Protein AF-A0A6A7LCY1-F1 (afdb_monomer)

pLDDT: mean 76.16, std 20.15, range [34.28, 95.56]

Nearest PDB structures (foldseek):
  6khi-assembly1_S  TM=7.706E-01  e=3.157E+00  Thermosynechococcus vestitus BP-1
  6khj-assembly1_S  TM=7.558E-01  e=5.282E+00  Thermosynechococcus vestitus BP-1
  3vne-assembly1_A  TM=3.887E-01  e=4.645E+00  Sudan ebolavirus

Structure (mmCIF, N/CA/C/O backbone):
data_AF-A0A6A7LCY1-F1
#
_entry.id   AF-A0A6A7LCY1-F1
#
loop_
_atom_site.group_PDB
_atom_site.id
_atom_site.type_symbol
_atom_site.label_atom_id
_atom_site.label_alt_id
_atom_site.label_comp_id
_atom_site.label_asym_id
_atom_site.label_entity_id
_atom_site.label_seq_id
_atom_site.pdbx_PDB_ins_code
_atom_site.Cartn_x
_atom_site.Cartn_y
_atom_site.Cartn_z
_atom_site.occupancy
_atom_site.B_iso_or_equiv
_atom_site.auth_seq_id
_atom_site.auth_comp_id
_atom_site.auth_asym_id
_atom_site.auth_atom_id
_atom_site.pdbx_PDB_model_num
ATOM 1 N N . MET A 1 1 ? 13.517 -21.985 -54.894 1.00 45.09 1 MET A N 1
ATOM 2 C CA . MET A 1 1 ? 14.449 -22.161 -53.765 1.00 45.09 1 MET A CA 1
ATOM 3 C C . MET A 1 1 ? 15.588 -21.170 -53.952 1.00 45.09 1 MET A C 1
ATOM 5 O O . MET A 1 1 ? 16.543 -21.513 -54.624 1.00 45.09 1 MET A O 1
ATOM 9 N N . THR A 1 2 ? 15.432 -19.948 -53.432 1.00 34.28 2 THR A N 1
ATOM 10 C CA . THR A 1 2 ? 16.512 -18.985 -53.131 1.00 34.28 2 THR A CA 1
ATOM 11 C C . THR A 1 2 ? 15.896 -17.811 -52.366 1.00 34.28 2 THR A C 1
ATOM 13 O O . THR A 1 2 ? 14.876 -17.272 -52.787 1.00 34.28 2 THR A O 1
ATOM 16 N N . TYR A 1 3 ? 16.487 -17.486 -51.219 1.00 44.94 3 TYR A N 1
ATOM 17 C CA . TYR A 1 3 ? 16.178 -16.335 -50.368 1.00 44.94 3 TYR A CA 1
ATOM 18 C C . TYR A 1 3 ? 17.014 -15.128 -50.813 1.00 44.94 3 TYR A C 1
ATOM 20 O O . TYR A 1 3 ? 18.148 -15.340 -51.236 1.00 44.94 3 TYR A O 1
ATOM 28 N N . SER A 1 4 ? 16.492 -13.906 -50.647 1.00 41.44 4 SER A N 1
ATO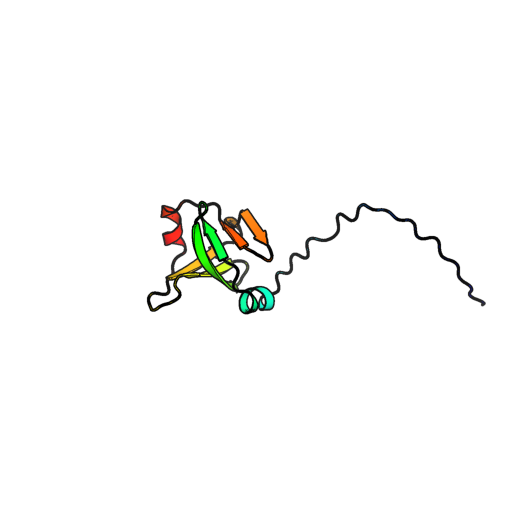M 29 C CA . SER A 1 4 ? 17.284 -12.719 -50.284 1.00 41.44 4 SER A CA 1
ATOM 30 C C . SER A 1 4 ? 16.396 -11.565 -49.803 1.00 41.44 4 SER A C 1
ATOM 32 O O . SER A 1 4 ? 15.302 -11.354 -50.320 1.00 41.44 4 SER A O 1
ATOM 34 N N . ASN A 1 5 ? 16.913 -10.891 -48.776 1.00 48.12 5 ASN A N 1
ATOM 35 C CA . ASN A 1 5 ? 16.346 -9.825 -47.950 1.00 48.12 5 ASN A CA 1
ATOM 36 C C . ASN A 1 5 ? 16.151 -8.504 -48.711 1.00 48.12 5 ASN A C 1
ATOM 38 O O . ASN A 1 5 ? 16.868 -8.262 -49.673 1.00 48.12 5 ASN A O 1
ATOM 42 N N . ASP A 1 6 ? 15.257 -7.636 -48.229 1.00 42.06 6 ASP A N 1
ATOM 43 C CA . ASP A 1 6 ? 15.670 -6.350 -47.647 1.00 42.06 6 ASP A CA 1
ATOM 44 C C . ASP A 1 6 ? 14.508 -5.665 -46.906 1.00 42.06 6 ASP A C 1
ATOM 46 O O . ASP A 1 6 ? 13.335 -5.765 -47.262 1.00 42.06 6 ASP A O 1
ATOM 50 N N . THR A 1 7 ? 14.887 -5.063 -45.785 1.00 49.59 7 THR A N 1
ATOM 51 C CA . THR A 1 7 ? 14.111 -4.349 -44.769 1.00 49.59 7 THR A CA 1
ATOM 52 C C . THR A 1 7 ? 13.430 -3.088 -45.283 1.00 49.59 7 THR A C 1
ATOM 54 O O . THR A 1 7 ? 14.088 -2.292 -45.937 1.00 49.59 7 THR A O 1
ATOM 57 N N . ASP A 1 8 ? 12.218 -2.816 -44.792 1.00 43.53 8 ASP A N 1
ATOM 58 C CA . ASP A 1 8 ? 11.818 -1.455 -44.427 1.00 43.53 8 ASP A CA 1
ATOM 59 C C . ASP A 1 8 ? 11.061 -1.481 -43.094 1.00 43.53 8 ASP A C 1
ATOM 61 O O . ASP A 1 8 ? 10.010 -2.104 -42.931 1.00 43.53 8 ASP A O 1
ATOM 65 N N . ILE A 1 9 ? 11.682 -0.835 -42.110 1.00 46.72 9 ILE A N 1
ATOM 66 C CA . ILE A 1 9 ? 11.179 -0.612 -40.759 1.00 46.72 9 ILE A CA 1
ATOM 67 C C . ILE A 1 9 ? 10.026 0.386 -40.877 1.00 46.72 9 ILE A C 1
ATOM 69 O O . ILE A 1 9 ? 10.248 1.570 -41.116 1.00 46.72 9 ILE A O 1
ATOM 73 N N . ILE A 1 10 ? 8.789 -0.081 -40.706 1.00 47.22 10 ILE A N 1
ATOM 74 C CA . ILE A 1 10 ? 7.656 0.814 -40.469 1.00 47.22 10 ILE A CA 1
ATOM 75 C C . ILE A 1 10 ? 7.621 1.084 -38.968 1.00 47.22 10 ILE A C 1
ATOM 77 O O . ILE A 1 10 ? 7.109 0.284 -38.184 1.00 47.22 10 ILE A O 1
ATOM 81 N N . THR A 1 11 ? 8.209 2.216 -38.586 1.00 47.00 11 THR A N 1
ATOM 82 C CA . THR A 1 11 ? 8.065 2.839 -37.273 1.00 47.00 11 THR A CA 1
ATOM 83 C C . THR A 1 11 ? 6.597 3.190 -37.064 1.00 47.00 11 THR A C 1
ATOM 85 O O . THR A 1 11 ? 6.121 4.231 -37.510 1.00 47.00 11 THR A O 1
ATOM 88 N N . ASN A 1 12 ? 5.864 2.303 -36.402 1.00 42.38 12 ASN A N 1
ATOM 89 C CA . ASN A 1 12 ? 4.591 2.646 -35.794 1.00 42.38 12 ASN A CA 1
ATOM 90 C C . ASN A 1 12 ? 4.854 2.872 -34.307 1.00 42.38 12 ASN A C 1
ATOM 92 O O . ASN A 1 12 ? 4.678 1.971 -33.491 1.00 42.38 12 ASN A O 1
ATOM 96 N N . ASP A 1 13 ? 5.290 4.090 -33.980 1.00 49.78 13 ASP A N 1
ATOM 97 C CA . ASP A 1 13 ? 5.330 4.621 -32.616 1.00 49.78 13 ASP A CA 1
ATOM 98 C C . ASP A 1 13 ? 3.899 4.762 -32.082 1.00 49.78 13 ASP A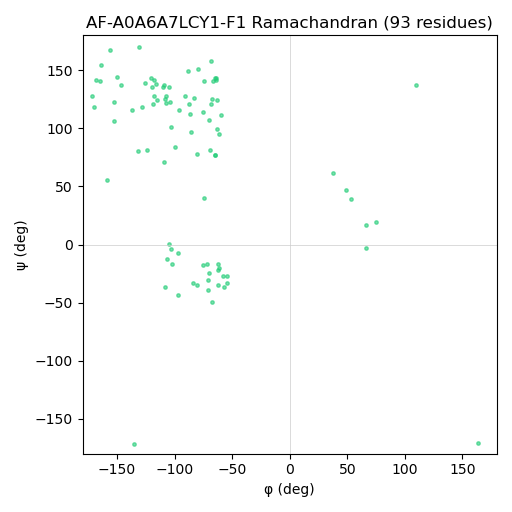 C 1
ATOM 100 O O . ASP A 1 13 ? 3.289 5.831 -32.059 1.00 49.78 13 ASP A O 1
ATOM 104 N N . SER A 1 14 ? 3.321 3.632 -31.699 1.00 54.81 14 SER A N 1
ATOM 105 C CA . SER A 1 14 ? 2.134 3.526 -30.856 1.00 54.81 14 SER A CA 1
ATOM 106 C C . SER A 1 14 ? 2.110 2.142 -30.221 1.00 54.81 14 SER A C 1
ATOM 108 O O . SER A 1 14 ? 1.140 1.394 -30.325 1.00 54.81 14 SER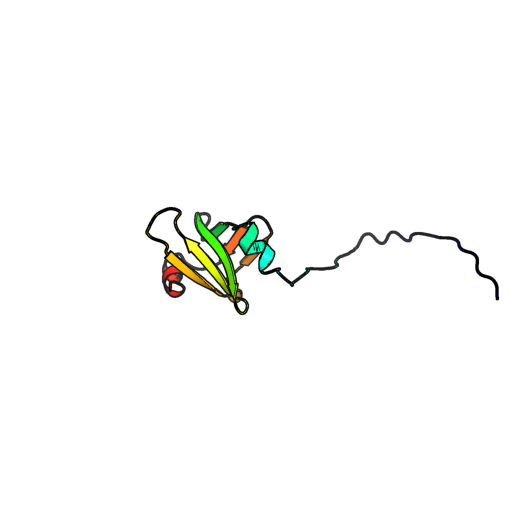 A O 1
ATOM 110 N N . GLU A 1 15 ? 3.196 1.794 -29.533 1.00 43.50 15 GLU A N 1
ATOM 111 C CA . GLU A 1 15 ? 3.201 0.661 -28.615 1.00 43.50 15 GLU A CA 1
ATOM 112 C C . GLU A 1 15 ? 2.570 1.081 -27.284 1.00 43.50 15 GLU A C 1
ATOM 114 O O . GLU A 1 15 ? 3.216 1.290 -26.261 1.00 43.50 15 GLU A O 1
ATOM 119 N N . ALA A 1 16 ? 1.240 1.146 -27.289 1.00 55.75 16 ALA A N 1
ATOM 120 C CA . ALA A 1 16 ? 0.492 0.701 -26.126 1.00 55.75 16 ALA A CA 1
ATOM 121 C C . ALA A 1 16 ? 0.634 -0.832 -26.052 1.00 55.75 16 ALA A C 1
ATOM 123 O O . ALA A 1 16 ? -0.214 -1.560 -26.561 1.00 55.75 16 ALA A O 1
ATOM 124 N N . GLN A 1 17 ? 1.748 -1.322 -25.505 1.00 40.97 17 GLN A N 1
ATOM 125 C CA . GLN A 1 17 ? 2.051 -2.746 -25.304 1.00 40.97 17 GLN A CA 1
ATOM 126 C C . GLN A 1 17 ? 3.303 -2.833 -24.417 1.00 40.97 17 GLN A C 1
ATOM 128 O O . GLN A 1 17 ? 4.347 -2.326 -24.777 1.00 40.97 17 GLN A O 1
ATOM 133 N N . ALA A 1 18 ? 3.323 -3.405 -23.223 1.00 42.62 18 ALA A N 1
ATOM 134 C CA . ALA A 1 18 ? 2.367 -4.214 -22.505 1.00 42.62 18 ALA A CA 1
ATOM 135 C C . ALA A 1 18 ? 2.525 -3.876 -21.020 1.00 42.62 18 ALA A C 1
ATOM 137 O O . ALA A 1 18 ? 3.645 -3.799 -20.512 1.00 42.62 18 ALA A O 1
ATOM 138 N N . ILE A 1 19 ? 1.414 -3.724 -20.301 1.00 47.34 19 ILE A N 1
ATOM 139 C CA . ILE A 1 19 ? 1.458 -3.851 -18.849 1.00 47.34 19 ILE A CA 1
ATOM 140 C C . ILE A 1 19 ? 1.878 -5.302 -18.597 1.00 47.34 19 ILE A C 1
ATOM 142 O O . ILE A 1 19 ? 1.070 -6.221 -18.741 1.00 47.34 19 ILE A O 1
ATOM 146 N N . LYS A 1 20 ? 3.163 -5.526 -18.308 1.00 43.06 20 LYS A N 1
ATOM 147 C CA . LYS A 1 20 ? 3.674 -6.795 -17.787 1.00 43.06 20 LYS A CA 1
ATOM 148 C C . LYS A 1 20 ? 3.051 -6.994 -16.401 1.00 43.06 20 LYS A C 1
ATOM 150 O O . LYS A 1 20 ? 3.684 -6.762 -15.384 1.00 43.06 20 LYS A O 1
ATOM 155 N N . ASN A 1 21 ? 1.784 -7.403 -16.370 1.00 47.12 21 ASN A N 1
ATOM 156 C CA . ASN A 1 21 ? 0.998 -7.732 -15.176 1.00 47.12 21 ASN A CA 1
ATOM 157 C C . ASN A 1 21 ? 1.420 -9.083 -14.573 1.00 47.12 21 ASN A C 1
ATOM 159 O O . ASN A 1 21 ? 0.591 -9.884 -14.154 1.00 47.12 21 ASN A O 1
ATOM 163 N N . SER A 1 22 ? 2.718 -9.352 -14.550 1.00 48.09 22 SER A N 1
ATOM 164 C CA . SER A 1 22 ? 3.298 -10.418 -13.752 1.00 48.09 22 SER A CA 1
ATOM 165 C C . SER A 1 22 ? 4.335 -9.738 -12.883 1.00 48.09 22 SER A C 1
ATOM 167 O O . SER A 1 22 ? 5.506 -9.665 -13.248 1.00 48.09 22 SER A O 1
ATOM 169 N N . PHE A 1 23 ? 3.860 -9.149 -11.787 1.00 57.28 23 PHE A N 1
ATOM 170 C CA . PHE A 1 23 ? 4.730 -8.662 -10.733 1.00 57.28 23 PHE A CA 1
ATOM 171 C C . PHE A 1 23 ? 5.511 -9.865 -10.213 1.00 57.28 23 PHE A C 1
ATOM 173 O O . PHE A 1 23 ? 4.940 -10.819 -9.687 1.00 57.28 23 PHE A O 1
ATOM 180 N N . ASP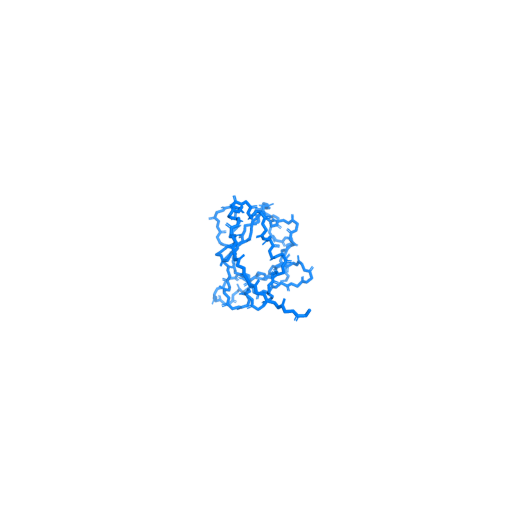 A 1 24 ? 6.809 -9.860 -10.481 1.00 60.09 24 ASP A N 1
ATOM 181 C CA . ASP A 1 24 ? 7.699 -10.913 -10.035 1.00 60.09 24 ASP A CA 1
ATOM 182 C C . ASP A 1 24 ? 7.798 -10.815 -8.508 1.00 60.09 24 ASP A C 1
ATOM 184 O O . ASP A 1 24 ? 8.175 -9.770 -7.975 1.00 60.09 24 ASP A O 1
ATOM 188 N N . SER A 1 25 ? 7.424 -11.870 -7.782 1.00 56.06 25 SER A N 1
ATOM 189 C CA . SER A 1 25 ? 7.552 -11.904 -6.316 1.00 56.06 25 SER A CA 1
ATOM 190 C C . SER A 1 25 ? 8.997 -11.610 -5.878 1.00 56.06 25 SER A C 1
ATOM 192 O O . SER A 1 25 ? 9.234 -11.060 -4.795 1.00 56.06 25 SER A O 1
ATOM 194 N N . ASP A 1 26 ? 9.960 -11.923 -6.746 1.00 59.47 26 ASP A N 1
ATOM 195 C CA . ASP A 1 26 ? 11.383 -11.673 -6.538 1.00 59.47 26 ASP A CA 1
ATOM 196 C C . ASP A 1 26 ? 11.728 -10.170 -6.609 1.00 59.47 26 ASP A C 1
ATOM 198 O O . ASP A 1 26 ? 12.684 -9.702 -5.980 1.00 59.47 26 ASP A O 1
ATOM 202 N N . TYR A 1 27 ? 10.915 -9.372 -7.312 1.00 66.06 27 TYR A N 1
ATOM 203 C CA . TYR A 1 27 ? 11.087 -7.924 -7.422 1.00 66.06 27 TYR A CA 1
ATOM 204 C C . TYR A 1 27 ? 10.842 -7.224 -6.081 1.00 66.06 27 TYR A C 1
ATOM 206 O O . TYR A 1 27 ? 11.677 -6.438 -5.624 1.00 66.06 27 TYR A O 1
ATOM 214 N N . TYR A 1 28 ? 9.724 -7.533 -5.421 1.00 61.38 28 TYR A N 1
ATOM 215 C CA . TYR A 1 28 ? 9.345 -6.886 -4.163 1.00 61.38 28 TYR A CA 1
ATOM 216 C C . TYR A 1 28 ? 10.229 -7.295 -2.989 1.00 61.38 28 TYR A C 1
ATOM 218 O O . TYR A 1 28 ? 10.617 -6.444 -2.188 1.00 61.38 28 TYR A O 1
ATOM 226 N N . THR A 1 29 ? 10.603 -8.573 -2.926 1.00 60.41 29 THR A N 1
ATOM 227 C CA . THR A 1 29 ? 11.525 -9.083 -1.902 1.00 60.41 29 THR A CA 1
ATOM 228 C C . THR A 1 29 ? 12.904 -8.422 -1.998 1.00 60.41 29 THR A C 1
ATOM 230 O O . THR A 1 29 ? 13.510 -8.131 -0.965 1.00 60.41 29 THR A O 1
ATOM 233 N N . SER A 1 30 ? 13.369 -8.111 -3.214 1.00 62.62 30 SER A N 1
ATOM 234 C CA . SER A 1 30 ? 14.673 -7.475 -3.454 1.00 62.62 30 SER A CA 1
ATOM 235 C C . SER A 1 30 ? 14.674 -5.954 -3.245 1.00 62.62 30 SER A C 1
ATOM 237 O O . SER A 1 30 ? 15.677 -5.411 -2.784 1.00 62.62 30 SER A O 1
ATOM 239 N N . HIS A 1 31 ? 13.577 -5.253 -3.563 1.00 69.94 31 HIS A N 1
ATOM 240 C CA . HIS A 1 31 ? 13.560 -3.780 -3.604 1.00 69.94 31 HIS A CA 1
ATOM 241 C C . HIS A 1 31 ? 12.819 -3.114 -2.440 1.00 69.94 31 HIS A C 1
ATOM 243 O O . HIS A 1 31 ? 12.977 -1.908 -2.259 1.00 69.94 31 HIS A O 1
ATOM 249 N N . ARG A 1 32 ? 12.043 -3.871 -1.643 1.00 81.19 32 ARG A N 1
ATOM 250 C CA . ARG A 1 32 ? 11.279 -3.382 -0.477 1.00 81.19 32 ARG A CA 1
ATOM 251 C C . ARG A 1 32 ? 10.671 -1.992 -0.701 1.00 81.19 32 ARG A C 1
ATOM 253 O O . ARG A 1 32 ? 11.011 -1.036 0.000 1.00 81.19 32 ARG A O 1
ATOM 260 N N . ILE A 1 33 ? 9.794 -1.875 -1.697 1.00 90.25 33 ILE A N 1
ATOM 261 C CA . ILE A 1 33 ? 9.222 -0.577 -2.067 1.00 90.25 33 ILE A CA 1
ATOM 262 C C . ILE A 1 33 ? 8.319 -0.030 -0.944 1.00 90.25 33 ILE A C 1
ATOM 264 O O . ILE A 1 33 ? 7.581 -0.807 -0.328 1.00 90.25 33 ILE A O 1
ATOM 268 N N . PRO A 1 34 ? 8.344 1.279 -0.655 1.00 93.88 34 PRO A N 1
ATOM 269 C CA . PRO A 1 34 ? 7.463 1.899 0.327 1.00 93.88 34 PRO A CA 1
ATOM 270 C C . PRO A 1 34 ? 5.989 1.828 -0.086 1.00 93.88 34 PRO A C 1
ATOM 272 O O . PRO A 1 34 ? 5.629 1.995 -1.254 1.00 93.88 34 PRO A O 1
ATOM 275 N N . VAL A 1 35 ? 5.127 1.635 0.909 1.00 94.12 35 VAL A N 1
ATOM 276 C CA . VAL A 1 35 ? 3.670 1.715 0.788 1.00 94.12 35 VAL A CA 1
ATOM 277 C C . VAL A 1 35 ? 3.203 3.029 1.393 1.00 94.12 35 VAL A C 1
ATOM 279 O O . VAL A 1 35 ? 3.458 3.315 2.564 1.00 94.12 35 VAL A O 1
ATOM 282 N N . ILE A 1 36 ? 2.518 3.830 0.583 1.00 95.56 36 ILE A N 1
ATOM 283 C CA . ILE A 1 36 ? 2.079 5.183 0.890 1.00 95.56 36 ILE A CA 1
ATOM 284 C C . ILE A 1 36 ? 0.570 5.197 1.119 1.00 95.56 36 ILE A C 1
ATOM 286 O O . ILE A 1 36 ? -0.221 4.867 0.234 1.00 95.56 36 ILE A O 1
ATOM 290 N N . LEU A 1 37 ? 0.176 5.655 2.301 1.00 94.88 37 LEU A N 1
ATOM 291 C CA . LEU A 1 37 ? -1.200 5.924 2.693 1.00 94.88 37 LEU A CA 1
ATOM 292 C C . LEU A 1 37 ? -1.323 7.408 3.030 1.00 94.88 37 LEU A C 1
ATOM 294 O O . LEU A 1 37 ? -0.627 7.894 3.919 1.00 94.88 37 LEU A O 1
ATOM 298 N N . GLN A 1 38 ? -2.199 8.140 2.336 1.00 92.25 38 GLN A N 1
ATOM 299 C CA . GLN A 1 38 ? -2.442 9.569 2.604 1.00 92.25 38 GLN A CA 1
ATOM 300 C C . GLN A 1 38 ? -1.139 10.395 2.710 1.00 92.25 38 GLN A C 1
ATOM 302 O O . GLN A 1 38 ? -0.941 11.170 3.648 1.00 92.25 38 GLN A O 1
ATOM 307 N N . SER A 1 39 ? -0.223 10.188 1.758 1.00 91.44 39 SER A N 1
ATOM 308 C CA . SER A 1 39 ? 1.101 10.834 1.696 1.00 91.44 39 SER A CA 1
ATOM 309 C C . SER A 1 39 ? 2.077 10.466 2.825 1.00 91.44 39 SER A C 1
ATOM 311 O O . SER A 1 39 ? 3.071 11.165 3.021 1.00 91.44 39 SER A O 1
ATOM 313 N N . ARG A 1 40 ? 1.828 9.382 3.570 1.00 91.88 40 ARG A N 1
ATOM 314 C CA . ARG A 1 40 ? 2.738 8.855 4.597 1.00 91.88 40 ARG A CA 1
ATOM 315 C C . ARG A 1 40 ? 3.157 7.431 4.265 1.00 91.88 40 ARG A C 1
ATOM 317 O O . ARG A 1 40 ? 2.315 6.614 3.909 1.00 91.88 40 ARG A O 1
ATOM 324 N N . GLU A 1 41 ? 4.445 7.136 4.411 1.00 93.50 41 GLU A N 1
ATOM 325 C CA . GLU A 1 41 ? 4.928 5.756 4.383 1.00 93.50 41 GLU A CA 1
ATOM 326 C C . GLU A 1 41 ? 4.407 5.021 5.620 1.00 93.50 41 GLU A C 1
ATOM 328 O O . GLU A 1 41 ? 4.590 5.485 6.748 1.00 93.50 41 GLU A O 1
ATOM 333 N N . ILE A 1 42 ? 3.738 3.892 5.396 1.00 92.50 42 ILE A N 1
ATOM 334 C CA . ILE A 1 42 ? 3.249 3.020 6.470 1.00 92.50 42 ILE A CA 1
ATOM 335 C C . ILE A 1 42 ? 4.125 1.789 6.658 1.00 92.50 42 ILE A C 1
ATOM 337 O O . ILE A 1 42 ? 4.036 1.153 7.694 1.00 92.50 42 ILE A O 1
ATOM 341 N N . GLY A 1 43 ? 4.968 1.458 5.684 1.00 92.50 43 GLY A N 1
ATOM 342 C CA . GLY A 1 43 ? 5.830 0.286 5.692 1.00 92.50 43 GLY A CA 1
ATOM 343 C C . GLY A 1 43 ? 6.354 -0.001 4.293 1.00 92.50 43 GLY A C 1
ATOM 344 O O . GLY A 1 43 ? 6.149 0.790 3.371 1.00 92.50 43 GLY A O 1
ATOM 345 N N . LYS A 1 44 ? 7.006 -1.149 4.128 1.00 92.50 44 LYS A N 1
ATOM 346 C CA . LYS A 1 44 ? 7.561 -1.588 2.843 1.00 92.50 44 LYS A CA 1
ATOM 347 C C . LYS A 1 44 ? 6.945 -2.914 2.426 1.00 92.50 44 LYS A C 1
ATOM 349 O O . LYS A 1 44 ? 6.696 -3.773 3.273 1.00 92.50 44 LYS A O 1
ATOM 354 N N . VAL A 1 45 ? 6.713 -3.086 1.127 1.00 90.75 45 VAL A N 1
ATOM 355 C CA . VAL A 1 45 ? 6.266 -4.366 0.571 1.00 90.75 45 VAL A CA 1
ATOM 356 C C . VAL A 1 45 ? 7.362 -5.396 0.812 1.00 90.75 45 VAL A C 1
ATOM 358 O O . VAL A 1 45 ? 8.513 -5.198 0.431 1.00 90.75 45 VAL A O 1
ATOM 361 N N . PHE A 1 46 ? 6.998 -6.486 1.470 1.00 87.25 46 PHE A N 1
ATOM 362 C CA . PHE A 1 46 ? 7.870 -7.616 1.742 1.00 87.25 46 PHE A CA 1
ATOM 363 C C . PHE A 1 46 ? 7.669 -8.732 0.717 1.00 87.25 46 PHE A C 1
ATOM 365 O O . PHE A 1 46 ? 8.644 -9.296 0.229 1.00 87.25 46 PHE A O 1
ATOM 372 N N . ALA A 1 47 ? 6.415 -9.033 0.375 1.00 87.25 47 ALA A N 1
ATOM 373 C CA . ALA A 1 47 ? 6.054 -10.087 -0.565 1.00 87.25 47 ALA A CA 1
ATOM 374 C C . ALA A 1 47 ? 4.681 -9.823 -1.194 1.00 87.25 47 ALA A C 1
ATOM 376 O O . ALA A 1 47 ? 3.904 -9.009 -0.694 1.00 87.25 47 ALA A O 1
ATOM 377 N N . GLU A 1 48 ? 4.357 -10.565 -2.251 1.00 86.62 48 GLU A N 1
ATOM 378 C CA . GLU A 1 48 ? 2.999 -10.665 -2.780 1.00 86.62 48 GLU A CA 1
ATOM 379 C C . GLU A 1 48 ? 2.494 -12.105 -2.627 1.00 86.62 48 GLU A C 1
ATOM 381 O O . GLU A 1 48 ? 3.123 -13.054 -3.090 1.00 86.62 48 GLU A O 1
ATOM 386 N N . ILE A 1 49 ? 1.352 -12.286 -1.959 1.00 86.12 49 ILE A N 1
ATOM 387 C CA . ILE A 1 49 ? 0.765 -13.604 -1.701 1.00 86.12 49 ILE A CA 1
ATOM 388 C C . ILE A 1 49 ? -0.688 -13.603 -2.155 1.00 86.12 49 ILE A C 1
ATOM 390 O O . ILE A 1 49 ? -1.529 -12.884 -1.613 1.00 86.12 49 ILE A O 1
ATOM 394 N N . LYS A 1 50 ? -1.001 -14.464 -3.132 1.00 88.38 50 LYS A N 1
ATOM 395 C CA . LYS A 1 50 ? -2.360 -14.634 -3.679 1.00 88.38 50 LYS A CA 1
ATOM 396 C C . LYS A 1 50 ? -2.988 -13.302 -4.132 1.00 88.38 50 LYS A C 1
ATOM 398 O O . LYS A 1 50 ? -4.172 -13.075 -3.901 1.00 88.38 50 LYS A O 1
ATOM 403 N N . GLY A 1 51 ? -2.192 -12.421 -4.740 1.00 86.00 51 GLY A N 1
ATOM 404 C CA . GLY A 1 51 ? -2.648 -11.101 -5.183 1.00 86.00 51 GLY A CA 1
ATOM 405 C C . GLY A 1 51 ? -2.847 -10.086 -4.052 1.00 86.00 51 GLY A C 1
ATOM 406 O O . GLY A 1 51 ? -3.573 -9.114 -4.233 1.00 86.00 51 GLY A O 1
ATOM 407 N N . ASN A 1 52 ? -2.252 -10.303 -2.876 1.00 91.12 52 ASN A N 1
ATOM 408 C CA . ASN A 1 52 ? -2.236 -9.337 -1.776 1.00 91.12 52 ASN A CA 1
ATOM 409 C C . ASN A 1 52 ? -0.795 -8.940 -1.474 1.00 91.12 52 ASN A C 1
ATOM 411 O O . ASN A 1 52 ? 0.094 -9.792 -1.486 1.00 91.12 52 ASN A O 1
ATOM 415 N N . LEU A 1 53 ? -0.573 -7.668 -1.165 1.00 91.62 53 LEU A N 1
ATOM 416 C CA . LEU A 1 53 ? 0.727 -7.170 -0.739 1.00 91.62 53 LEU A CA 1
ATOM 417 C C . LEU A 1 53 ? 0.895 -7.430 0.757 1.00 91.62 53 LEU A C 1
ATOM 419 O O . LEU A 1 53 ? 0.064 -7.011 1.559 1.00 91.62 53 LEU A O 1
ATOM 423 N N . VAL A 1 54 ? 1.981 -8.099 1.128 1.00 91.44 54 VAL A N 1
ATOM 424 C CA . VAL A 1 54 ? 2.432 -8.209 2.516 1.00 91.44 54 VAL A CA 1
ATOM 425 C C . VAL A 1 54 ? 3.318 -7.010 2.800 1.00 91.44 54 VAL A C 1
ATOM 427 O O . VAL A 1 54 ? 4.320 -6.808 2.113 1.00 91.44 54 VAL A O 1
ATOM 430 N N . VAL A 1 55 ? 2.947 -6.209 3.789 1.00 92.69 55 VAL A N 1
ATOM 431 C CA . VAL A 1 55 ? 3.635 -4.968 4.149 1.00 92.69 55 VAL A CA 1
ATOM 432 C C . VAL A 1 55 ? 4.155 -5.095 5.567 1.00 92.69 55 VAL A C 1
ATOM 434 O O . VAL A 1 55 ? 3.389 -5.408 6.471 1.00 92.69 55 VAL A O 1
ATOM 437 N N . ILE A 1 56 ? 5.441 -4.818 5.764 1.00 90.94 56 ILE A N 1
ATOM 438 C CA . ILE A 1 56 ? 6.055 -4.785 7.092 1.00 90.94 56 ILE A CA 1
ATOM 439 C C . ILE A 1 56 ? 6.352 -3.332 7.446 1.00 90.94 56 ILE A C 1
ATOM 441 O O . ILE A 1 56 ? 7.023 -2.615 6.693 1.00 90.94 56 ILE A O 1
ATOM 445 N N . ALA A 1 57 ? 5.841 -2.897 8.591 1.00 88.25 57 ALA A N 1
ATOM 446 C CA . ALA A 1 57 ? 6.046 -1.571 9.143 1.00 88.25 57 ALA A CA 1
ATOM 447 C C . ALA A 1 57 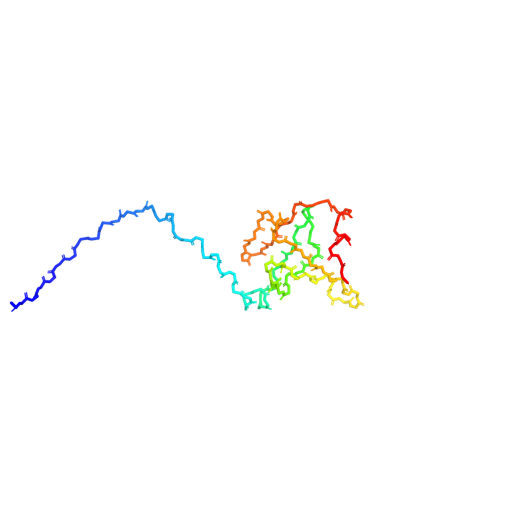? 6.982 -1.614 10.346 1.00 88.25 57 ALA A C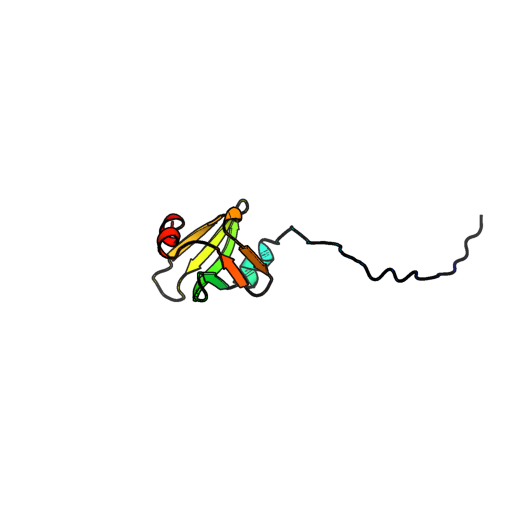 1
ATOM 449 O O . ALA A 1 57 ? 6.733 -2.334 11.309 1.00 88.25 57 ALA A O 1
ATOM 450 N N . GLY A 1 58 ? 8.018 -0.775 10.311 1.00 71.06 58 GLY A N 1
ATOM 451 C CA . GLY A 1 58 ? 9.004 -0.632 11.380 1.00 71.06 58 GLY A CA 1
ATOM 452 C C . GLY A 1 58 ? 10.376 -1.186 11.000 1.00 71.06 58 GLY A C 1
ATOM 453 O O . GLY A 1 58 ? 10.497 -2.252 10.412 1.00 71.06 58 GLY A O 1
ATOM 454 N N . GLU A 1 59 ? 11.430 -0.446 11.355 1.00 60.03 59 GLU A N 1
ATOM 455 C CA . GLU A 1 59 ? 12.824 -0.903 11.219 1.00 60.03 59 GLU A CA 1
ATOM 456 C C . GLU A 1 59 ? 13.383 -1.484 12.533 1.00 60.03 59 GLU A C 1
ATOM 458 O O . GLU A 1 59 ? 14.485 -2.021 12.537 1.00 60.03 59 GLU A O 1
ATOM 463 N N . ASN A 1 60 ? 12.657 -1.389 13.662 1.00 53.69 60 ASN A N 1
ATOM 464 C CA . ASN A 1 60 ? 13.140 -1.832 14.976 1.00 53.69 60 ASN A CA 1
ATOM 465 C C . ASN A 1 60 ? 12.013 -2.261 15.951 1.00 53.69 60 ASN A C 1
ATOM 467 O O . ASN A 1 60 ? 11.352 -1.428 16.572 1.00 53.69 60 ASN A O 1
ATOM 471 N N . LYS A 1 61 ? 11.892 -3.581 16.168 1.00 53.34 61 LYS A N 1
ATOM 472 C CA . LYS A 1 61 ? 11.290 -4.293 17.328 1.00 53.34 61 LYS A CA 1
ATOM 473 C C . LYS A 1 61 ? 9.780 -4.193 17.604 1.00 53.34 61 LYS A C 1
ATOM 475 O O . LYS A 1 61 ? 9.313 -4.871 18.519 1.00 53.34 61 LYS A O 1
ATOM 480 N N . LYS A 1 62 ? 9.008 -3.427 16.838 1.00 59.44 62 LYS A N 1
ATOM 481 C CA . LYS A 1 62 ? 7.546 -3.585 16.741 1.00 59.44 62 LYS A CA 1
ATOM 482 C C . LYS A 1 62 ? 7.180 -3.593 15.271 1.00 59.44 62 LYS A C 1
ATOM 484 O O . LYS A 1 62 ? 6.871 -2.552 14.702 1.00 59.44 62 LYS A O 1
ATOM 489 N N . GLU A 1 63 ? 7.361 -4.757 14.668 1.00 76.25 63 GLU A N 1
ATOM 490 C CA . GLU A 1 63 ? 6.964 -4.990 13.290 1.00 76.25 63 GLU A CA 1
ATOM 491 C C . GLU A 1 63 ? 5.445 -5.149 13.288 1.00 76.25 63 GLU A C 1
ATOM 493 O O . GLU A 1 63 ? 4.920 -6.050 13.938 1.00 76.25 63 GLU A O 1
ATOM 498 N N . HIS A 1 64 ? 4.748 -4.206 12.654 1.00 88.69 64 HIS A N 1
ATOM 499 C CA . HIS A 1 64 ? 3.345 -4.400 12.303 1.00 88.69 64 HIS A CA 1
ATOM 500 C C . HIS A 1 64 ? 3.316 -4.993 10.901 1.00 88.69 64 HIS A C 1
ATOM 502 O O . HIS A 1 64 ? 3.944 -4.452 9.985 1.00 88.69 64 HIS A O 1
ATOM 508 N N . GLU A 1 65 ? 2.610 -6.101 10.741 1.00 92.12 65 GLU A N 1
ATOM 509 C CA . GLU A 1 65 ? 2.441 -6.767 9.459 1.00 92.12 65 GLU A CA 1
ATOM 510 C C . GLU A 1 65 ? 1.037 -6.489 8.935 1.00 92.12 65 GLU A C 1
ATOM 512 O O . 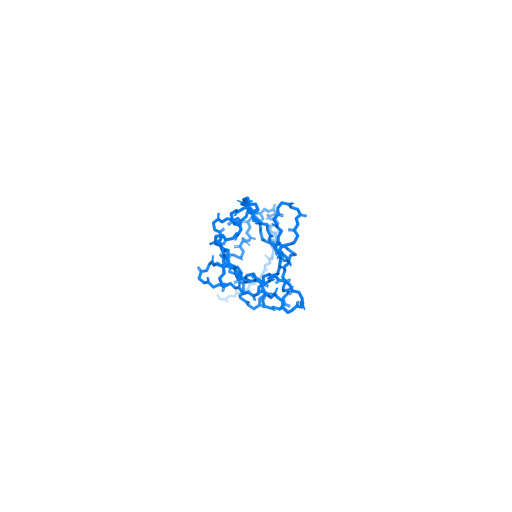GLU A 1 65 ? 0.061 -6.574 9.677 1.00 92.12 65 GLU A O 1
ATOM 517 N N . TYR A 1 66 ? 0.930 -6.158 7.651 1.00 94.19 66 TYR A N 1
ATOM 518 C CA . TYR A 1 66 ? -0.349 -5.927 6.993 1.00 94.19 66 TYR A CA 1
ATOM 519 C C . TYR A 1 66 ? -0.489 -6.797 5.749 1.00 94.19 66 TYR A C 1
ATOM 521 O O . TYR A 1 66 ? 0.440 -6.897 4.944 1.00 94.19 66 TYR A O 1
ATOM 529 N N . ILE A 1 67 ? -1.679 -7.357 5.544 1.00 94.81 67 ILE A N 1
ATOM 530 C CA . ILE A 1 67 ? -2.088 -7.985 4.284 1.00 94.81 67 ILE A CA 1
ATOM 531 C C . ILE A 1 67 ? -3.015 -7.019 3.553 1.00 94.81 67 ILE A C 1
ATOM 533 O O . ILE A 1 67 ? -4.199 -6.916 3.863 1.00 94.81 67 ILE A O 1
ATOM 537 N N . ILE A 1 68 ? -2.478 -6.322 2.556 1.00 94.75 68 ILE A N 1
ATOM 538 C CA . ILE A 1 68 ? -3.196 -5.320 1.771 1.00 94.75 68 ILE A CA 1
ATOM 539 C C . ILE A 1 68 ? -3.735 -5.954 0.480 1.00 94.75 68 ILE A C 1
ATOM 541 O O . ILE A 1 68 ? -2.945 -6.343 -0.389 1.00 94.75 68 ILE A O 1
ATOM 545 N N . PRO A 1 69 ? -5.063 -6.029 0.289 1.00 94.06 69 PRO A N 1
ATOM 546 C CA . PRO A 1 69 ? -5.638 -6.529 -0.951 1.00 94.06 69 PRO A CA 1
ATOM 547 C C . PRO A 1 69 ? -5.296 -5.644 -2.146 1.00 94.06 69 PRO A C 1
ATOM 549 O O . PRO A 1 69 ? -5.365 -4.418 -2.058 1.00 94.06 69 PRO A O 1
ATOM 552 N N . ARG A 1 70 ? -5.036 -6.241 -3.316 1.00 90.56 70 ARG A N 1
ATOM 553 C CA . ARG A 1 70 ? -4.808 -5.458 -4.545 1.00 90.56 70 ARG A CA 1
ATOM 554 C C . ARG A 1 70 ? -5.981 -4.540 -4.891 1.00 90.56 70 ARG A C 1
ATOM 556 O O . ARG A 1 70 ? -5.765 -3.496 -5.490 1.00 90.56 70 ARG A O 1
ATOM 563 N N . SER A 1 71 ? -7.202 -4.887 -4.480 1.00 92.50 71 SER A N 1
ATOM 564 C CA . SER A 1 71 ? -8.403 -4.076 -4.719 1.00 92.50 71 SER A CA 1
ATOM 565 C C . SER A 1 71 ? -8.359 -2.687 -4.082 1.00 92.50 71 SER A C 1
ATOM 567 O O . SER A 1 71 ? -9.117 -1.823 -4.506 1.00 92.50 71 SER A O 1
ATOM 569 N N . VAL A 1 72 ? -7.510 -2.473 -3.070 1.00 94.12 72 VAL A N 1
ATOM 570 C CA . VAL A 1 72 ? -7.345 -1.165 -2.414 1.00 94.12 72 VAL A CA 1
ATOM 571 C C . VAL A 1 72 ? -6.050 -0.452 -2.815 1.00 94.12 72 VAL A C 1
ATOM 573 O O . VAL A 1 72 ? -5.776 0.648 -2.339 1.00 94.12 72 VAL A O 1
ATOM 576 N N . VAL A 1 73 ? -5.246 -1.066 -3.689 1.00 93.12 73 VAL A N 1
ATOM 577 C CA . VAL A 1 73 ? -4.020 -0.480 -4.240 1.00 93.12 73 VAL A CA 1
ATOM 578 C C . VAL A 1 73 ? -4.398 0.347 -5.464 1.00 93.12 73 VAL A C 1
ATOM 580 O O . VAL A 1 73 ? -4.819 -0.198 -6.482 1.00 93.12 73 VAL A O 1
ATOM 583 N N . SER A 1 74 ? -4.245 1.665 -5.371 1.00 93.62 74 SER A N 1
ATOM 584 C CA . SER A 1 74 ? -4.613 2.598 -6.443 1.00 93.62 74 SER A CA 1
ATOM 585 C C . SER A 1 74 ? -3.517 2.751 -7.496 1.00 93.62 74 SER A C 1
ATOM 587 O O . SER A 1 74 ? -3.812 2.927 -8.676 1.00 93.62 74 SER A O 1
ATOM 589 N N . HIS A 1 75 ? -2.251 2.656 -7.088 1.00 90.69 75 HIS A N 1
ATOM 590 C CA . HIS A 1 75 ? -1.087 2.708 -7.974 1.00 90.69 75 HIS A CA 1
ATOM 591 C C . HIS A 1 75 ? 0.048 1.877 -7.386 1.00 90.69 75 HIS A C 1
ATOM 593 O O . HIS A 1 75 ? 0.224 1.844 -6.171 1.00 90.69 75 HIS A O 1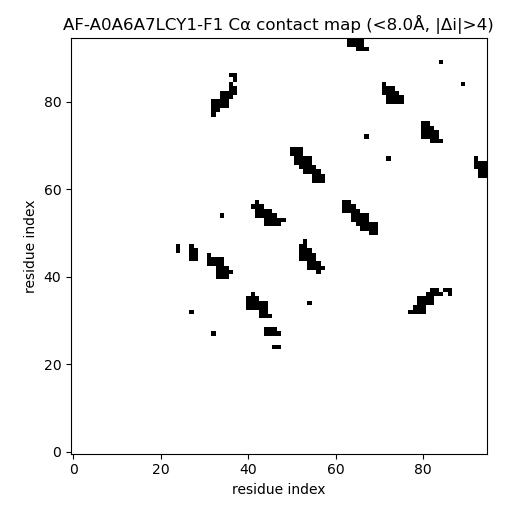
ATOM 599 N N . CYS A 1 76 ? 0.827 1.204 -8.225 1.00 88.88 76 CYS A N 1
ATOM 600 C CA . CYS A 1 76 ? 1.995 0.459 -7.775 1.00 88.88 76 CYS A CA 1
ATOM 601 C C . CYS A 1 76 ? 3.026 0.382 -8.895 1.00 88.88 76 CYS A C 1
ATOM 603 O O . CYS A 1 76 ? 2.720 -0.115 -9.981 1.00 88.88 76 CYS A O 1
ATOM 605 N N . ASP A 1 77 ? 4.228 0.872 -8.616 1.00 86.56 77 ASP A N 1
ATOM 606 C CA . ASP A 1 77 ? 5.365 0.837 -9.524 1.00 86.56 77 ASP A CA 1
ATOM 607 C C . ASP A 1 77 ? 6.644 0.396 -8.801 1.00 86.56 77 ASP A C 1
ATOM 609 O O . ASP A 1 77 ? 6.632 -0.046 -7.653 1.00 86.56 77 ASP A O 1
ATOM 613 N N . GLU A 1 78 ? 7.760 0.505 -9.508 1.00 84.62 78 GLU A N 1
ATOM 614 C CA . GLU A 1 78 ? 9.098 0.152 -9.043 1.00 84.62 78 GLU A CA 1
ATOM 615 C C . GLU A 1 78 ? 9.598 0.967 -7.838 1.00 84.62 78 GLU A C 1
ATOM 617 O O . GLU A 1 78 ? 10.567 0.591 -7.179 1.00 84.62 78 GLU A O 1
ATOM 622 N N . LYS A 1 79 ? 8.965 2.104 -7.543 1.00 89.50 79 LYS A N 1
ATOM 623 C CA . LYS A 1 79 ? 9.391 3.038 -6.500 1.00 89.50 79 LYS A CA 1
ATOM 624 C C . LYS A 1 79 ? 8.472 3.014 -5.298 1.00 89.50 79 LYS A C 1
ATOM 626 O O . LYS A 1 79 ? 8.961 3.214 -4.194 1.00 89.50 79 LYS A O 1
ATOM 631 N N . GLN A 1 80 ? 7.166 2.842 -5.493 1.00 92.75 80 GLN A N 1
ATOM 632 C CA . GLN A 1 80 ? 6.191 2.921 -4.409 1.00 92.75 80 GLN A CA 1
ATOM 633 C C . GLN A 1 80 ? 4.831 2.317 -4.769 1.00 92.75 80 GLN A C 1
ATOM 635 O O . GLN A 1 80 ? 4.403 2.305 -5.923 1.00 92.75 80 GLN A O 1
ATOM 640 N N . ALA A 1 81 ? 4.116 1.876 -3.736 1.00 92.81 81 ALA A N 1
ATOM 641 C CA . ALA A 1 81 ? 2.713 1.493 -3.812 1.00 92.81 81 ALA A CA 1
ATOM 642 C C . ALA A 1 81 ? 1.851 2.531 -3.092 1.00 92.81 81 ALA A C 1
ATOM 644 O O . ALA A 1 81 ? 2.194 2.973 -2.001 1.00 92.81 81 ALA A O 1
ATOM 645 N N . PHE A 1 82 ? 0.718 2.903 -3.671 1.00 95.31 82 PHE A N 1
ATOM 646 C CA . PHE A 1 82 ? -0.283 3.758 -3.048 1.00 95.31 82 PHE A CA 1
ATOM 647 C C . PHE A 1 82 ? -1.526 2.945 -2.737 1.00 95.31 82 PHE A C 1
ATOM 649 O O . PHE A 1 82 ? -2.007 2.179 -3.576 1.00 95.31 82 PHE A O 1
ATOM 656 N N . ILE A 1 83 ? -2.059 3.147 -1.539 1.00 95.56 83 ILE A N 1
ATOM 657 C CA . ILE A 1 83 ? -3.311 2.536 -1.108 1.00 95.56 83 ILE A CA 1
ATOM 658 C C . ILE A 1 83 ? -4.355 3.618 -0.849 1.00 95.56 83 ILE A C 1
ATOM 660 O O . ILE A 1 83 ? -4.047 4.667 -0.279 1.00 95.56 83 ILE A O 1
ATOM 664 N N . ASP A 1 84 ? -5.587 3.361 -1.280 1.00 94.44 84 ASP A N 1
ATOM 665 C CA . ASP A 1 84 ? -6.710 4.295 -1.169 1.00 94.44 84 ASP A CA 1
ATOM 666 C C . ASP A 1 84 ? -7.721 3.798 -0.130 1.00 94.44 84 ASP A C 1
ATOM 668 O O . ASP A 1 84 ? -8.799 3.290 -0.434 1.00 94.44 84 ASP A O 1
ATOM 672 N N . ILE A 1 85 ? -7.309 3.882 1.134 1.00 94.06 85 ILE A N 1
ATOM 673 C CA . ILE A 1 85 ? -8.140 3.581 2.303 1.00 94.06 85 ILE A CA 1
ATOM 674 C C . ILE A 1 85 ? -8.031 4.717 3.318 1.00 94.06 85 ILE A C 1
ATOM 676 O O . ILE A 1 85 ? -7.189 5.611 3.213 1.00 94.06 85 ILE A O 1
ATOM 680 N N . THR A 1 86 ? -8.877 4.693 4.345 1.00 92.69 86 THR A N 1
ATOM 681 C CA . THR A 1 86 ? -8.707 5.609 5.478 1.00 92.69 86 THR A CA 1
ATOM 682 C C . THR A 1 86 ? -7.630 5.089 6.430 1.00 92.69 86 THR A C 1
ATOM 684 O O . THR A 1 86 ? -7.469 3.880 6.587 1.00 92.69 86 THR A O 1
ATOM 687 N N . ALA A 1 87 ? -6.938 5.989 7.136 1.00 88.56 87 ALA A N 1
ATOM 688 C CA . ALA A 1 87 ? -5.993 5.604 8.191 1.00 88.56 87 ALA A CA 1
ATOM 689 C C . AL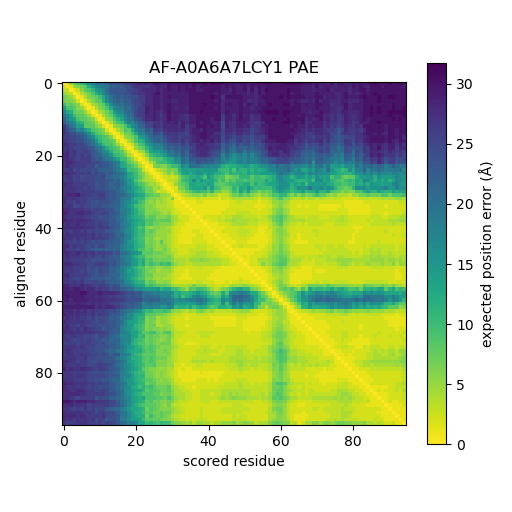A A 1 87 ? -6.626 4.697 9.264 1.00 88.56 87 ALA A C 1
ATOM 691 O O . ALA A 1 87 ? -5.970 3.799 9.779 1.00 88.56 87 ALA A O 1
ATOM 692 N N . ASN A 1 88 ? -7.918 4.880 9.558 1.00 91.25 88 ASN A N 1
ATOM 693 C CA . ASN A 1 88 ? -8.642 4.047 10.520 1.00 91.25 88 ASN A CA 1
ATOM 694 C C . ASN A 1 88 ? -8.903 2.626 10.002 1.00 91.25 88 ASN A C 1
ATOM 696 O O . ASN A 1 88 ? -8.945 1.693 10.802 1.00 91.25 88 ASN A O 1
ATOM 700 N N . SER A 1 89 ? -9.065 2.467 8.687 1.00 93.00 89 SER A N 1
ATOM 701 C CA . SER A 1 89 ? -9.268 1.170 8.036 1.00 93.00 89 SER A CA 1
ATOM 702 C C . SER A 1 89 ? -7.978 0.356 7.944 1.00 93.00 89 SER A C 1
ATOM 704 O O . SER A 1 89 ? -8.050 -0.852 7.768 1.00 93.00 89 SER A O 1
ATOM 706 N N . LEU A 1 90 ? -6.797 0.973 8.098 1.00 92.31 90 LEU A N 1
ATOM 707 C CA . LEU A 1 90 ? -5.518 0.257 8.015 1.00 92.31 90 LEU A CA 1
ATOM 708 C C . LEU A 1 90 ? -5.428 -0.902 9.024 1.00 92.31 90 LEU A C 1
ATOM 710 O O . LEU A 1 90 ? -4.924 -1.966 8.682 1.00 92.31 90 LEU A O 1
ATOM 714 N N . LYS A 1 91 ? -5.990 -0.731 10.229 1.00 91.94 91 LYS A N 1
ATOM 715 C CA . LYS A 1 91 ? -5.994 -1.773 11.271 1.00 91.94 91 LYS A CA 1
ATOM 716 C C . LYS A 1 91 ? -6.752 -3.043 10.867 1.00 91.94 91 LYS A C 1
ATOM 718 O O . LYS A 1 91 ? -6.569 -4.080 11.485 1.00 91.94 91 LYS A O 1
ATOM 723 N N . GLU A 1 92 ? -7.670 -2.951 9.902 1.00 94.69 92 GLU A N 1
ATOM 724 C CA . GLU A 1 92 ? -8.465 -4.097 9.437 1.00 94.69 92 GLU A CA 1
ATOM 725 C C . GLU A 1 92 ? -7.615 -5.079 8.623 1.00 94.69 92 GLU A C 1
ATOM 727 O O . GLU A 1 92 ? -8.014 -6.223 8.424 1.00 94.69 92 GLU A O 1
ATOM 732 N N . PHE A 1 93 ? -6.445 -4.624 8.172 1.00 93.31 93 PHE A N 1
ATOM 733 C CA . PHE A 1 93 ? -5.491 -5.394 7.386 1.00 93.31 93 PHE A CA 1
ATOM 734 C C . PHE A 1 93 ? -4.292 -5.884 8.205 1.00 93.31 93 PHE A C 1
ATOM 736 O O . PHE A 1 93 ? -3.442 -6.572 7.648 1.00 93.31 93 PHE A O 1
ATOM 743 N N . GLU A 1 94 ? -4.196 -5.509 9.482 1.00 93.00 94 GLU A N 1
ATOM 744 C CA . GLU A 1 94 ? -3.113 -5.919 10.382 1.00 93.00 94 GLU A CA 1
ATOM 745 C C . GLU A 1 94 ? -3.288 -7.386 10.813 1.00 93.00 94 GLU A C 1
ATOM 747 O O . GLU A 1 94 ? -4.421 -7.821 11.052 1.00 93.00 94 GLU A O 1
ATOM 752 N N . ILE A 1 95 ? -2.187 -8.143 10.898 1.00 88.94 95 ILE A N 1
ATOM 753 C CA . ILE A 1 95 ? -2.171 -9.574 11.269 1.00 88.94 95 ILE A CA 1
ATOM 754 C C . ILE A 1 95 ? -1.341 -9.876 12.517 1.00 88.94 95 ILE A C 1
ATOM 756 O O . ILE A 1 95 ? -0.382 -9.128 12.804 1.00 88.94 95 ILE A O 1
#

Secondary structure (DSSP, 8-state):
------------------------HHHHHHH-PEEEETTEEEEEEEEEETTEEEEEE-SSS--EEEEEEGGGEEEE-SS-EEE-S-TTGGGGGB-

Sequence (95 aa):
MTYSNDTDIITNDSEAQAIKNSFDSDYYTSHRIPVILQSREIGKVFAEIKGNLVVIAGENKKEHEYIIPRSVVSHCDEKQAFIDITANSLKEFEI

Radius of gyration: 20.08 Å; Cα contacts (8 Å, |Δi|>4): 133; chains: 1; bounding box: 27×33×71 Å

Solvent-accessible surface area (backbone atoms only — not comparable to full-atom values): 5941 Å² total; per-residue (Å²): 144,83,88,83,87,85,89,80,87,79,84,69,94,71,73,90,70,72,86,74,86,66,81,53,53,69,53,35,55,73,62,45,30,40,32,31,45,91,93,35,78,66,28,23,34,51,39,64,58,97,70,20,40,31,30,44,17,68,95,73,96,59,72,48,39,30,57,43,53,51,91,43,47,77,46,74,61,94,69,37,33,32,42,72,70,54,81,80,55,53,66,79,32,51,111

Foldseek 3Di:
DDDDDDDDDPPPPPPPDDPPPPPDQVLQCVQQAFEDEPNDTQFTFNGADPQWTWGWGDPDDDTWIFTHHNVQFPDDDSHYTYGNDDPVCRVVGTD

Mean predicted aligned error: 12.69 Å